Protein AF-A0A1C5X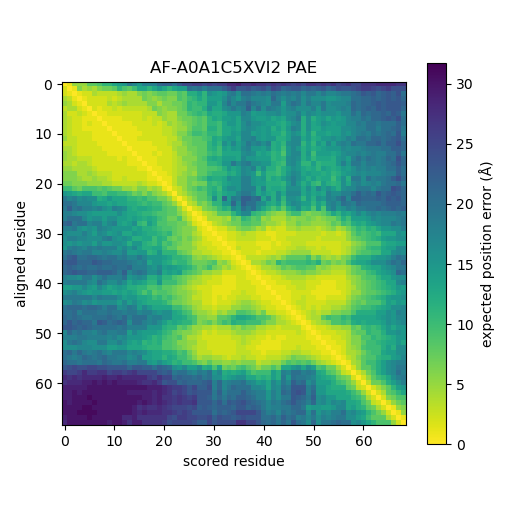VI2-F1 (afdb_monomer)

Solvent-accessible surface area (backbone atoms only — not comparable to full-atom values): 4471 Å² total; per-residue (Å²): 131,58,70,67,59,54,52,53,52,52,52,53,53,51,53,54,51,54,52,60,60,57,68,67,78,61,85,67,77,56,65,46,77,45,81,52,100,95,46,46,34,38,34,46,48,55,100,80,81,49,76,47,75,43,55,65,84,49,86,71,63,89,77,68,78,90,74,81,127

Mean predicted aligned error: 12.21 Å

Radius of gyration: 20.06 Å; Cα contacts (8 Å, |Δi|>4): 54; chains: 1; bounding box: 44×50×32 Å

Nearest PDB structures (foldseek):
  1n5b-assembly2_C  TM=5.535E-01  e=6.412E+00  Yersinia enterocolitica
  5oqm-assembly1_l  TM=3.923E-01  e=5.286E+00  Saccharomyces cerevisiae S288C

Foldseek 3Di:
DDPVVVVVVVVVVVVVVVVVVVVPPPPQPAWDWDDPDNWIWTWHQPPVRDTQIDTPPDPPSVDPDPPPD

Sequence (69 aa):
MNLLIRTLIVSICILFYVSYLHAQTNYYTTTKTFNESGYTYQCDIPPYNLVILYNKSNSSTGKVDEVRT

Structure (mmCIF, N/CA/C/O backbone):
data_AF-A0A1C5XVI2-F1
#
_entry.id   AF-A0A1C5XVI2-F1
#
loop_
_atom_site.group_PDB
_atom_site.id
_atom_site.type_symbol
_atom_site.label_atom_id
_atom_site.label_alt_id
_atom_site.label_comp_id
_atom_site.label_asym_id
_atom_site.label_entity_id
_atom_site.label_seq_id
_atom_site.pdbx_PDB_ins_code
_atom_site.Cartn_x
_atom_site.Cartn_y
_atom_site.Cartn_z
_atom_site.occupancy
_atom_site.B_iso_or_equiv
_atom_site.auth_seq_id
_atom_site.auth_comp_id
_atom_site.auth_asym_id
_ato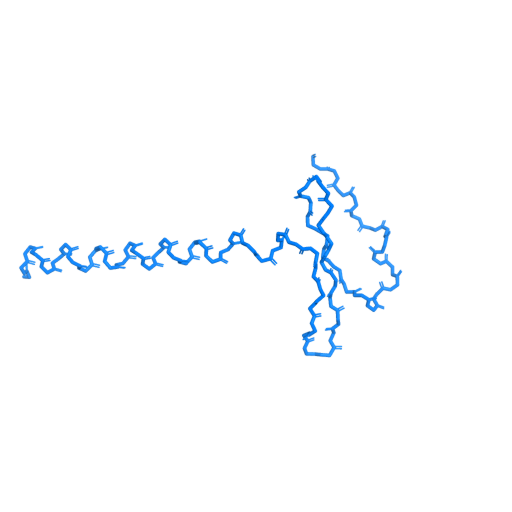m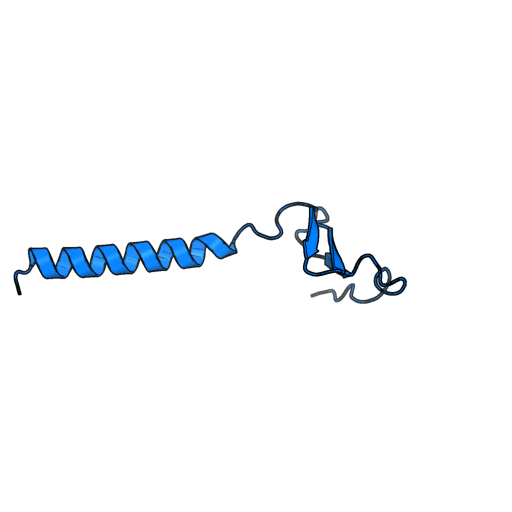_site.auth_atom_id
_atom_site.pdbx_PDB_model_num
ATOM 1 N N . MET A 1 1 ? -31.816 28.048 1.476 1.00 62.81 1 MET A N 1
ATOM 2 C CA . MET A 1 1 ? -30.360 27.869 1.692 1.00 62.81 1 MET A CA 1
ATOM 3 C C . MET A 1 1 ? -29.624 28.905 0.850 1.00 62.81 1 MET A C 1
ATOM 5 O O . MET A 1 1 ? -29.842 28.927 -0.355 1.00 62.81 1 MET A O 1
ATOM 9 N N . ASN A 1 2 ? -28.858 29.808 1.473 1.00 83.06 2 ASN A N 1
ATOM 10 C CA . ASN A 1 2 ? -28.175 30.914 0.784 1.00 83.06 2 ASN A CA 1
ATOM 11 C C . ASN A 1 2 ? -27.233 30.363 -0.305 1.00 83.06 2 ASN A C 1
ATOM 13 O O . ASN A 1 2 ? -26.539 29.376 -0.060 1.00 83.06 2 ASN A O 1
ATOM 17 N N . LEU A 1 3 ? -27.217 30.975 -1.494 1.00 83.31 3 LEU A N 1
ATOM 18 C CA . LEU A 1 3 ? -26.371 30.560 -2.617 1.00 83.31 3 LEU A CA 1
ATOM 19 C C . LEU A 1 3 ? -24.893 30.469 -2.209 1.00 83.31 3 LEU A C 1
ATOM 21 O O . LEU A 1 3 ? -24.232 29.497 -2.558 1.00 83.31 3 LEU A O 1
ATOM 25 N N . LEU A 1 4 ? -24.422 31.400 -1.374 1.00 85.44 4 LEU A N 1
ATOM 26 C CA . LEU A 1 4 ? -23.077 31.361 -0.790 1.00 85.44 4 LEU A CA 1
ATOM 27 C C . LEU A 1 4 ? -22.825 30.086 0.025 1.00 85.44 4 LEU A C 1
ATOM 29 O O . LEU A 1 4 ? -21.804 29.429 -0.145 1.00 85.44 4 LEU A O 1
ATOM 33 N N . ILE A 1 5 ? -23.781 29.699 0.870 1.00 86.00 5 ILE A N 1
ATOM 34 C CA . ILE A 1 5 ? -23.674 28.509 1.725 1.00 86.00 5 ILE A CA 1
ATOM 35 C C . ILE A 1 5 ? -23.663 27.232 0.872 1.00 86.00 5 ILE A C 1
ATOM 37 O O . ILE A 1 5 ? -22.908 26.308 1.157 1.00 86.00 5 ILE A O 1
ATOM 41 N N . ARG A 1 6 ? -24.442 27.189 -0.217 1.00 86.88 6 ARG A N 1
ATOM 42 C CA . ARG A 1 6 ? -24.455 26.050 -1.156 1.00 86.88 6 ARG A CA 1
ATOM 43 C C . ARG A 1 6 ? -23.106 25.870 -1.843 1.00 86.88 6 ARG A C 1
ATOM 45 O O . ARG A 1 6 ? -22.601 24.754 -1.901 1.00 86.88 6 ARG A O 1
ATOM 52 N N . THR A 1 7 ? -22.529 26.962 -2.336 1.00 88.38 7 THR A N 1
ATOM 53 C CA . THR A 1 7 ? -21.236 26.935 -3.025 1.00 88.38 7 THR A CA 1
ATOM 54 C C . THR A 1 7 ? -20.102 26.533 -2.081 1.00 88.38 7 THR A C 1
ATOM 56 O O . THR A 1 7 ? -19.251 25.741 -2.475 1.00 88.38 7 THR A O 1
ATOM 59 N N . LEU A 1 8 ? -20.124 27.003 -0.827 1.00 93.38 8 LEU A N 1
ATOM 60 C CA . LEU A 1 8 ? -19.135 26.621 0.189 1.00 93.38 8 LEU A CA 1
ATOM 61 C C . LEU A 1 8 ? -19.186 25.128 0.540 1.00 93.38 8 LEU A C 1
ATOM 63 O O . LEU A 1 8 ? -18.147 24.498 0.695 1.00 93.38 8 LEU A O 1
ATOM 67 N N . ILE A 1 9 ? -20.377 24.536 0.643 1.00 93.50 9 ILE A N 1
ATOM 68 C CA . ILE A 1 9 ? -20.501 23.097 0.926 1.00 93.50 9 ILE A CA 1
ATOM 69 C C . ILE A 1 9 ? -19.918 22.274 -0.231 1.00 93.50 9 ILE A C 1
ATOM 71 O O . ILE A 1 9 ? -19.139 21.351 -0.002 1.00 93.50 9 ILE A O 1
ATOM 75 N N . VAL A 1 10 ? -20.247 22.633 -1.476 1.00 93.56 10 VAL A N 1
ATOM 76 C CA . VAL A 1 10 ? -19.752 21.919 -2.664 1.00 93.56 10 VAL A CA 1
ATOM 77 C C . VAL A 1 10 ? -18.231 22.030 -2.791 1.00 93.56 10 VAL A C 1
ATOM 79 O O . VAL A 1 10 ? -17.578 21.029 -3.085 1.00 93.56 10 VAL A O 1
ATOM 82 N N . SER A 1 11 ? -17.647 23.204 -2.534 1.00 92.12 11 SER A N 1
ATOM 83 C CA . SER A 1 11 ? -16.191 23.371 -2.600 1.00 92.12 11 SER A CA 1
ATOM 84 C C . SER A 1 11 ? -15.468 22.524 -1.552 1.00 92.12 11 SER A C 1
ATOM 86 O O . SER A 1 11 ? -14.482 21.869 -1.881 1.00 92.12 11 SER A O 1
ATOM 88 N N . ILE A 1 12 ? -15.991 22.454 -0.326 1.00 94.31 12 ILE A N 1
ATOM 89 C CA . ILE A 1 12 ? -15.444 21.600 0.735 1.00 94.31 12 ILE A CA 1
ATOM 90 C C . ILE A 1 12 ? -15.505 20.118 0.330 1.00 94.31 12 ILE A C 1
ATOM 92 O O . ILE A 1 12 ? -14.507 19.411 0.461 1.00 94.31 12 ILE A O 1
ATOM 96 N N . CYS A 1 13 ? -16.629 19.648 -0.222 1.00 93.50 13 CYS A N 1
ATOM 97 C CA . CYS A 1 13 ? -16.755 18.266 -0.699 1.00 93.50 13 CYS A CA 1
ATOM 98 C C . CYS A 1 13 ? -15.733 17.924 -1.796 1.00 93.50 13 CYS A C 1
ATOM 100 O O . CYS A 1 13 ? -15.123 16.855 -1.752 1.00 93.50 13 CYS A O 1
ATOM 102 N N . ILE A 1 14 ? -15.510 18.830 -2.755 1.00 93.25 14 ILE A N 1
ATOM 103 C CA . ILE A 1 14 ? -14.520 18.630 -3.824 1.00 93.25 14 ILE A CA 1
ATOM 104 C C . ILE A 1 14 ? -13.098 18.575 -3.251 1.00 93.25 14 ILE A C 1
ATOM 106 O O . ILE A 1 14 ? -12.313 17.721 -3.660 1.00 93.25 14 ILE A O 1
ATOM 110 N N . LEU A 1 15 ? -12.766 19.429 -2.279 1.00 90.94 15 LEU A N 1
ATOM 111 C CA . LEU A 1 15 ? -11.445 19.429 -1.641 1.00 90.94 15 LEU A CA 1
ATOM 112 C C . LEU A 1 15 ? -11.143 18.100 -0.933 1.00 90.94 15 LEU A C 1
ATOM 114 O O . LEU A 1 15 ? -10.044 17.569 -1.089 1.00 90.94 15 LEU A O 1
ATOM 118 N N . PHE A 1 16 ? -12.114 17.534 -0.207 1.00 87.69 16 PHE A N 1
ATOM 119 C CA . PHE A 1 16 ? -11.964 16.215 0.421 1.00 87.69 16 PHE A CA 1
ATOM 120 C C . PHE A 1 16 ? -11.843 15.076 -0.598 1.00 87.69 16 PHE A C 1
ATOM 122 O O . PHE A 1 16 ? -11.091 14.128 -0.384 1.00 87.69 16 PHE A O 1
ATOM 129 N N . TYR A 1 17 ? -12.554 15.166 -1.721 1.00 86.88 17 TYR A N 1
ATOM 130 C CA . TYR A 1 17 ? -12.463 14.165 -2.780 1.00 86.88 17 TYR A CA 1
ATOM 131 C C . TYR A 1 17 ? -11.075 14.151 -3.441 1.00 86.88 17 TYR A C 1
ATOM 133 O O . TYR A 1 17 ? -10.474 13.092 -3.617 1.00 86.88 17 TYR A O 1
ATOM 141 N N . VAL A 1 18 ? -10.525 15.329 -3.754 1.00 85.50 18 VAL A N 1
ATOM 142 C CA . VAL A 1 18 ? -9.189 15.453 -4.361 1.00 85.50 18 VAL A CA 1
ATOM 143 C C . VAL A 1 18 ? -8.088 14.997 -3.400 1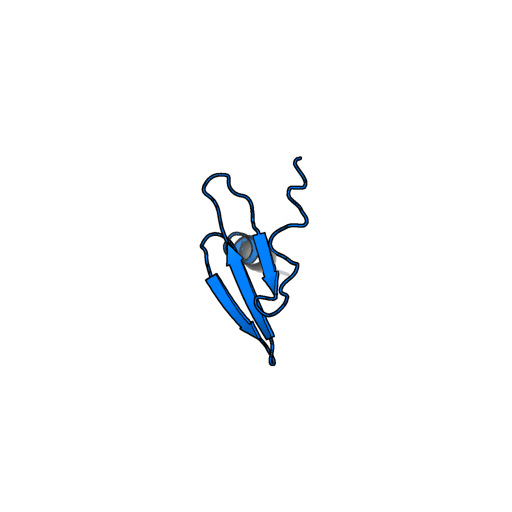.00 85.50 18 VAL A C 1
ATOM 145 O O . VAL A 1 18 ? -7.155 14.317 -3.826 1.00 85.50 18 VAL A O 1
ATOM 148 N N . SER A 1 19 ? -8.191 15.316 -2.106 1.00 80.06 19 SER A N 1
ATOM 149 C CA . SER A 1 19 ? -7.202 14.869 -1.116 1.00 80.06 19 SER A CA 1
ATOM 150 C C . SER A 1 19 ? -7.230 13.354 -0.896 1.00 80.06 19 SER A C 1
ATOM 152 O O . SER A 1 19 ? -6.165 12.746 -0.782 1.00 80.06 19 SER A O 1
ATOM 154 N N . TYR A 1 20 ? -8.413 12.731 -0.925 1.00 76.94 20 TYR A N 1
ATOM 155 C CA . TYR A 1 20 ? -8.553 11.273 -0.883 1.00 76.94 20 TYR A CA 1
ATOM 156 C C . TYR A 1 20 ? -7.857 10.593 -2.071 1.00 76.94 20 TYR A C 1
ATOM 158 O O . TYR A 1 20 ? -7.092 9.652 -1.874 1.00 76.94 20 TYR A O 1
ATOM 166 N N . LEU A 1 21 ? -8.049 11.106 -3.292 1.00 72.50 21 LEU A N 1
ATOM 167 C CA . LEU A 1 21 ? -7.365 10.583 -4.481 1.00 72.50 21 LEU A CA 1
ATOM 168 C C . LEU A 1 21 ? -5.841 10.788 -4.419 1.00 72.50 21 LEU A C 1
ATOM 170 O O . LEU A 1 21 ? -5.080 9.922 -4.848 1.00 72.50 21 LEU A O 1
ATOM 174 N N . HIS A 1 22 ? -5.374 11.910 -3.862 1.00 65.12 22 HIS A N 1
ATOM 175 C CA . HIS A 1 22 ? -3.942 12.215 -3.774 1.00 65.12 22 HIS A CA 1
ATOM 176 C C . HIS A 1 22 ? -3.186 11.326 -2.771 1.00 65.12 22 HIS A C 1
ATOM 178 O O . HIS A 1 22 ? -2.000 11.058 -2.956 1.00 65.12 22 HIS A O 1
ATOM 184 N N . ALA A 1 23 ? -3.858 10.801 -1.740 1.00 59.25 23 ALA A N 1
ATOM 185 C CA . ALA A 1 23 ? -3.240 9.875 -0.786 1.00 59.25 23 ALA A CA 1
ATOM 186 C C . ALA A 1 23 ? -2.769 8.556 -1.438 1.00 59.25 23 ALA A C 1
ATOM 188 O O . ALA A 1 23 ? -1.925 7.857 -0.875 1.00 59.25 23 ALA A O 1
ATOM 189 N N . GLN A 1 24 ? -3.268 8.223 -2.634 1.00 55.75 24 GLN A N 1
ATOM 190 C CA . GLN A 1 24 ? -2.945 6.974 -3.321 1.00 55.75 24 GLN A CA 1
ATOM 191 C C . GLN A 1 24 ? -1.636 7.023 -4.132 1.00 55.75 24 GLN A C 1
ATOM 193 O O . GLN A 1 24 ? -1.089 5.973 -4.460 1.00 55.75 24 GLN A O 1
ATOM 198 N N . THR A 1 25 ? -1.076 8.195 -4.447 1.00 56.12 25 THR A N 1
ATOM 199 C CA . THR A 1 25 ? -0.024 8.274 -5.483 1.00 56.12 25 THR A CA 1
ATOM 200 C C . THR A 1 25 ? 1.403 7.989 -5.004 1.00 56.12 25 THR A C 1
ATOM 202 O O . THR A 1 25 ? 2.321 8.070 -5.811 1.00 56.12 25 THR A O 1
ATOM 205 N N . ASN A 1 26 ? 1.634 7.684 -3.720 1.00 58.22 26 ASN A N 1
ATOM 206 C CA . ASN A 1 26 ? 2.998 7.683 -3.163 1.00 58.22 26 ASN A CA 1
ATOM 207 C C . ASN A 1 26 ? 3.350 6.522 -2.218 1.00 58.22 26 ASN A C 1
ATOM 209 O O . ASN A 1 26 ? 4.411 6.549 -1.601 1.00 58.22 26 ASN A O 1
ATOM 213 N N . TYR A 1 27 ? 2.508 5.495 -2.082 1.00 59.41 2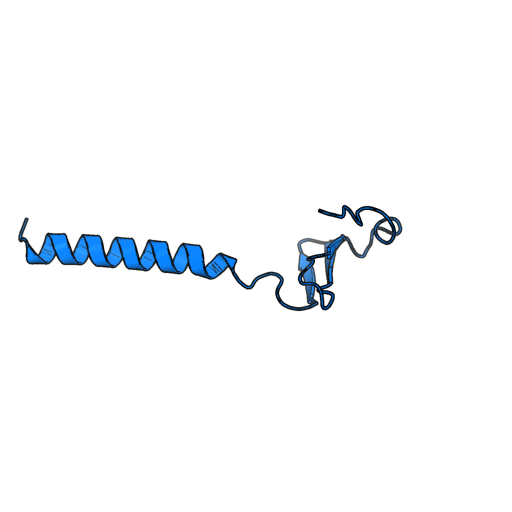7 TYR A N 1
ATOM 214 C CA . TYR A 1 27 ? 2.798 4.414 -1.125 1.00 59.41 27 TYR A CA 1
ATOM 215 C C . TYR A 1 27 ? 3.967 3.503 -1.539 1.00 59.41 27 TYR A C 1
ATOM 217 O O . TYR A 1 27 ? 4.614 2.917 -0.672 1.00 59.41 27 TYR A O 1
ATOM 225 N N . TYR A 1 28 ? 4.262 3.427 -2.839 1.00 69.06 28 TYR A N 1
ATOM 226 C CA . TYR A 1 28 ? 5.242 2.506 -3.423 1.00 69.06 28 TYR A CA 1
ATOM 227 C C . TYR A 1 28 ? 6.186 3.217 -4.404 1.00 69.06 28 TYR A C 1
ATOM 229 O O . TYR A 1 28 ? 6.492 2.703 -5.470 1.00 69.06 28 TYR A O 1
ATOM 237 N N . THR A 1 29 ? 6.602 4.446 -4.099 1.00 73.12 29 THR A N 1
ATOM 238 C CA . THR A 1 29 ? 7.531 5.205 -4.962 1.00 73.12 29 THR A CA 1
ATOM 239 C C . THR A 1 29 ? 8.995 4.948 -4.632 1.00 73.12 29 THR A C 1
ATOM 241 O O . THR A 1 29 ? 9.876 5.279 -5.420 1.00 73.12 29 THR A O 1
ATOM 244 N N . THR A 1 30 ? 9.271 4.349 -3.476 1.00 81.75 30 THR A N 1
ATOM 245 C CA 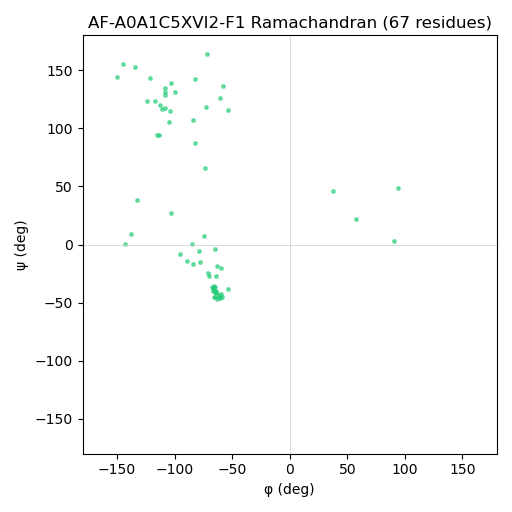. THR A 1 30 ? 10.618 4.021 -3.019 1.00 81.75 30 THR A CA 1
ATOM 246 C C . THR A 1 30 ? 10.670 2.606 -2.468 1.00 81.75 30 THR A C 1
ATOM 248 O O . THR A 1 30 ? 9.677 2.074 -1.965 1.00 81.75 30 THR A O 1
ATOM 251 N N . THR A 1 31 ? 11.851 1.994 -2.550 1.00 86.62 31 THR A N 1
ATOM 252 C CA . THR A 1 31 ? 12.110 0.714 -1.894 1.00 86.62 31 THR A CA 1
ATOM 253 C C . THR A 1 31 ? 11.931 0.860 -0.386 1.00 86.62 31 THR A C 1
ATOM 255 O O . THR A 1 31 ? 12.546 1.728 0.240 1.00 86.62 31 THR A O 1
ATOM 258 N N . LYS A 1 32 ? 11.093 0.008 0.208 1.00 87.31 32 LYS A N 1
ATOM 259 C CA . LYS A 1 32 ? 10.733 0.085 1.626 1.00 87.31 32 LYS A CA 1
ATOM 260 C C . LYS A 1 32 ? 10.406 -1.288 2.202 1.00 87.31 32 LYS A C 1
ATOM 262 O O . LYS A 1 32 ? 9.780 -2.123 1.558 1.00 87.31 32 LYS A O 1
ATOM 267 N N . THR A 1 33 ? 10.780 -1.486 3.462 1.00 88.25 33 THR A N 1
ATOM 268 C CA . THR A 1 33 ? 10.357 -2.634 4.268 1.00 88.25 33 THR A CA 1
ATOM 269 C C . THR A 1 33 ? 9.214 -2.222 5.197 1.00 88.25 33 THR A C 1
ATOM 271 O O . THR A 1 33 ? 9.316 -1.215 5.902 1.00 88.25 33 THR A O 1
ATOM 274 N N . PHE A 1 34 ? 8.139 -3.005 5.218 1.00 86.88 34 PHE A N 1
ATOM 275 C CA . PHE A 1 34 ? 6.985 -2.830 6.099 1.00 86.88 34 PHE A CA 1
ATOM 276 C C . PHE A 1 34 ? 6.979 -3.936 7.159 1.00 86.88 34 PHE A C 1
ATOM 278 O O . PHE A 1 34 ? 7.186 -5.104 6.831 1.00 86.88 34 PHE A O 1
ATOM 285 N N . ASN A 1 35 ? 6.748 -3.573 8.421 1.00 87.69 35 ASN A N 1
ATOM 286 C CA . ASN A 1 35 ? 6.663 -4.513 9.538 1.00 87.69 35 ASN A CA 1
ATOM 287 C C . ASN A 1 35 ? 5.240 -4.464 10.097 1.00 87.69 35 ASN A C 1
ATOM 289 O O . ASN A 1 35 ? 4.930 -3.607 10.920 1.00 87.69 35 ASN A O 1
ATOM 293 N N . GLU A 1 36 ? 4.388 -5.369 9.627 1.00 82.00 36 GLU A N 1
ATOM 294 C CA . GLU A 1 36 ? 2.952 -5.380 9.913 1.00 82.00 36 GLU A CA 1
ATOM 295 C C . GLU A 1 36 ? 2.591 -6.654 10.670 1.00 82.00 36 GLU A C 1
ATOM 297 O O . GLU A 1 36 ? 2.852 -7.748 10.179 1.00 82.00 36 GLU A O 1
ATOM 302 N N . SER A 1 37 ? 1.984 -6.531 11.853 1.00 79.69 37 SER A N 1
ATOM 303 C CA . SER A 1 37 ? 1.331 -7.625 12.600 1.00 79.69 37 SER A CA 1
ATOM 304 C C . SER A 1 37 ? 2.014 -9.007 12.535 1.00 79.69 37 SER A C 1
ATOM 306 O O . SER A 1 37 ? 1.351 -10.022 12.336 1.00 79.69 37 SER A O 1
ATOM 308 N N . GLY A 1 38 ? 3.340 -9.060 12.713 1.00 81.12 38 GLY A N 1
ATOM 309 C CA . GLY A 1 38 ? 4.117 -10.312 12.732 1.00 81.12 38 GLY A CA 1
ATOM 310 C C . GLY A 1 38 ? 4.676 -10.774 11.380 1.00 81.12 38 GLY A C 1
ATOM 311 O O . GLY A 1 38 ? 5.333 -11.811 11.323 1.00 81.12 38 GLY A O 1
ATOM 312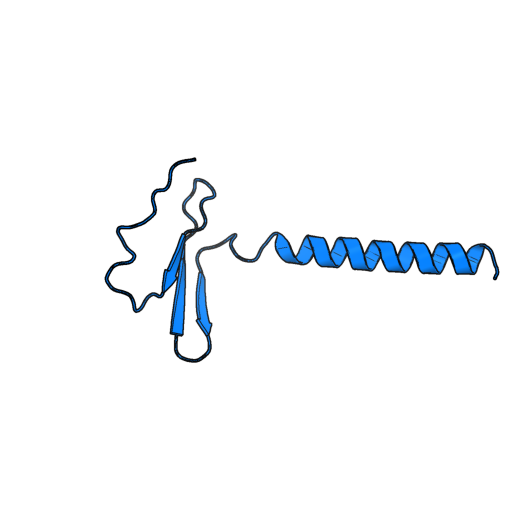 N N . TYR A 1 39 ? 4.477 -10.000 10.314 1.00 79.50 39 TYR A N 1
ATOM 313 C CA . TYR A 1 39 ? 5.024 -10.239 8.982 1.00 79.50 39 TYR A CA 1
ATOM 314 C C . TYR A 1 39 ? 5.889 -9.068 8.518 1.00 79.50 39 TYR A C 1
ATOM 316 O O . TYR A 1 39 ? 5.586 -7.897 8.749 1.00 79.50 39 TYR A O 1
ATOM 324 N N . THR A 1 40 ? 6.963 -9.397 7.805 1.00 87.62 40 THR A N 1
ATOM 325 C CA . THR A 1 40 ? 7.830 -8.408 7.166 1.00 87.62 40 THR A CA 1
ATOM 326 C C . THR A 1 40 ? 7.616 -8.462 5.663 1.00 87.62 40 THR A C 1
ATOM 328 O O . THR A 1 40 ? 7.901 -9.476 5.027 1.00 87.62 40 THR A O 1
ATOM 331 N N . TYR A 1 41 ? 7.144 -7.365 5.084 1.00 85.69 41 TYR A N 1
ATOM 332 C CA . TYR A 1 41 ? 6.994 -7.212 3.641 1.00 85.69 41 TYR A CA 1
ATOM 333 C C . TYR A 1 41 ? 8.118 -6.349 3.083 1.00 85.69 41 TYR A C 1
ATOM 335 O O . TYR A 1 41 ? 8.499 -5.343 3.682 1.00 85.69 41 TYR A O 1
ATOM 343 N N . GLN A 1 42 ? 8.641 -6.739 1.928 1.00 87.81 42 GLN A N 1
ATOM 344 C CA . GLN A 1 42 ? 9.590 -5.957 1.155 1.00 87.81 42 GLN A CA 1
ATOM 345 C C . GLN A 1 42 ? 8.883 -5.426 -0.090 1.00 87.81 42 GLN A C 1
ATOM 347 O O . GLN A 1 42 ? 8.239 -6.184 -0.813 1.00 87.81 42 GLN A O 1
ATOM 352 N N . CYS A 1 43 ? 8.999 -4.122 -0.310 1.00 87.06 43 CYS A N 1
ATOM 353 C CA . CYS A 1 43 ? 8.624 -3.459 -1.545 1.00 87.06 43 CYS A CA 1
ATOM 354 C C . CYS A 1 43 ? 9.895 -2.973 -2.229 1.00 87.06 43 CYS A C 1
ATOM 356 O O . CYS A 1 43 ? 10.568 -2.100 -1.681 1.00 87.06 43 CYS A O 1
ATOM 358 N N . ASP A 1 44 ? 10.192 -3.494 -3.412 1.00 87.12 44 ASP A N 1
ATOM 359 C CA . ASP A 1 44 ? 11.308 -3.049 -4.239 1.00 87.12 44 ASP A CA 1
ATOM 360 C C . ASP A 1 44 ? 10.783 -2.293 -5.459 1.00 87.12 44 ASP A C 1
ATOM 362 O O . ASP A 1 44 ? 9.874 -2.764 -6.147 1.00 87.12 44 ASP A O 1
ATOM 366 N N . ILE A 1 45 ? 11.364 -1.117 -5.714 1.00 84.44 45 ILE A N 1
ATOM 367 C CA . ILE A 1 45 ? 11.024 -0.246 -6.844 1.00 84.44 45 ILE A CA 1
ATOM 368 C C . ILE A 1 45 ? 12.236 -0.186 -7.781 1.00 84.44 45 ILE A C 1
ATOM 370 O O . ILE A 1 45 ? 13.161 0.597 -7.544 1.00 84.44 45 ILE A O 1
ATOM 374 N N . PRO A 1 46 ? 12.293 -1.035 -8.822 1.00 81.06 46 PRO A N 1
ATOM 375 C CA . PRO A 1 46 ? 13.322 -0.953 -9.836 1.00 81.06 46 PRO A CA 1
ATOM 376 C C . PRO A 1 46 ? 13.099 0.278 -10.737 1.00 81.06 46 PRO A C 1
ATOM 378 O O . PRO A 1 46 ? 12.002 0.838 -10.790 1.00 81.06 46 PRO A O 1
ATOM 381 N N . PRO A 1 47 ? 14.118 0.696 -11.507 1.00 78.62 47 PRO A N 1
ATOM 382 C CA . PRO A 1 47 ? 14.100 1.948 -12.275 1.00 78.62 47 PRO A CA 1
ATOM 383 C C . PRO A 1 47 ? 13.052 2.021 -13.403 1.00 78.62 47 PRO A C 1
ATOM 385 O O . PRO A 1 47 ? 12.923 3.060 -14.041 1.00 78.62 47 PRO A O 1
ATOM 388 N N . TYR A 1 48 ? 12.307 0.943 -13.664 1.00 78.81 48 TYR A N 1
ATOM 389 C CA . TYR A 1 48 ? 11.276 0.856 -14.701 1.00 78.81 48 TYR A CA 1
ATOM 390 C C . TYR A 1 48 ? 9.835 0.945 -14.152 1.00 78.81 48 TYR A C 1
ATOM 392 O O . TYR A 1 48 ? 8.907 0.442 -14.777 1.00 78.81 48 TYR A O 1
ATOM 400 N N . ASN A 1 49 ? 9.637 1.611 -13.004 1.00 71.31 49 ASN A N 1
ATOM 401 C CA . ASN A 1 49 ? 8.330 1.899 -12.380 1.00 71.31 49 ASN A CA 1
ATOM 402 C C . ASN A 1 49 ? 7.460 0.667 -12.059 1.00 71.31 49 ASN A C 1
ATOM 404 O O . ASN A 1 49 ? 6.243 0.787 -11.914 1.00 71.31 49 ASN A O 1
ATOM 408 N N . LEU A 1 50 ? 8.066 -0.514 -11.925 1.00 80.00 50 LEU A N 1
ATOM 409 C CA . LEU A 1 50 ? 7.374 -1.698 -11.421 1.00 80.00 50 LEU A CA 1
ATOM 410 C C . LEU A 1 50 ? 7.349 -1.671 -9.888 1.00 80.00 50 LEU A C 1
ATOM 412 O O . LEU A 1 50 ? 8.325 -1.290 -9.253 1.00 80.00 50 LEU A O 1
ATOM 416 N N . VAL A 1 51 ? 6.250 -2.110 -9.283 1.00 84.44 51 VAL A N 1
ATOM 417 C CA . VAL A 1 51 ? 6.181 -2.318 -7.833 1.00 84.44 51 VAL A CA 1
ATOM 418 C C . VAL A 1 51 ? 6.272 -3.811 -7.562 1.00 84.44 51 VAL A C 1
ATOM 420 O O . VAL A 1 51 ? 5.368 -4.554 -7.940 1.00 84.44 51 VAL A O 1
ATOM 423 N N . ILE A 1 52 ? 7.341 -4.252 -6.899 1.00 85.38 52 ILE A N 1
ATOM 424 C CA . ILE A 1 52 ? 7.500 -5.648 -6.479 1.00 85.38 52 ILE A CA 1
ATOM 425 C C . ILE A 1 52 ? 7.254 -5.715 -4.974 1.00 85.38 52 ILE A C 1
ATOM 427 O O . ILE A 1 52 ? 8.102 -5.292 -4.193 1.00 85.38 52 ILE A O 1
ATOM 431 N N . LEU A 1 53 ? 6.095 -6.234 -4.559 1.00 85.69 53 LEU A N 1
ATOM 432 C CA . LEU A 1 53 ? 5.720 -6.380 -3.150 1.00 85.69 53 LEU A CA 1
ATOM 433 C C . LEU A 1 53 ? 5.639 -7.858 -2.773 1.00 85.69 53 LEU A C 1
ATOM 435 O O . LEU A 1 53 ? 4.826 -8.600 -3.318 1.00 85.69 53 LEU A O 1
ATOM 439 N N . TYR A 1 54 ? 6.447 -8.279 -1.803 1.00 83.12 54 TYR A N 1
ATOM 440 C CA . TYR A 1 54 ? 6.494 -9.671 -1.372 1.00 83.12 54 TYR A CA 1
ATOM 441 C C . TYR A 1 54 ? 6.730 -9.818 0.128 1.00 83.12 54 TYR A C 1
ATOM 443 O O . TYR A 1 54 ? 7.302 -8.953 0.791 1.00 83.12 54 TYR A O 1
ATOM 451 N N . ASN A 1 55 ? 6.292 -10.947 0.685 1.00 85.44 55 ASN A N 1
ATOM 452 C CA . ASN A 1 55 ? 6.623 -11.310 2.056 1.00 85.44 55 ASN A CA 1
ATOM 453 C C . ASN A 1 55 ? 8.098 -11.731 2.115 1.00 85.44 55 ASN A C 1
ATOM 455 O O . ASN A 1 55 ? 8.496 -12.713 1.485 1.00 85.44 55 ASN A O 1
ATOM 459 N N . LYS A 1 56 ? 8.907 -11.009 2.890 1.00 81.75 56 LYS A N 1
ATOM 460 C CA . LYS A 1 56 ? 10.355 -11.221 2.997 1.00 81.75 56 LYS A CA 1
ATOM 461 C C . LYS A 1 56 ? 10.709 -12.589 3.587 1.00 81.75 56 LYS A C 1
ATOM 463 O O . LYS A 1 56 ? 11.771 -13.125 3.288 1.00 81.75 56 LYS A O 1
ATOM 468 N N . SER A 1 57 ? 9.826 -13.160 4.405 1.00 79.00 57 SER A N 1
ATOM 469 C CA . SER A 1 57 ? 9.993 -14.489 5.001 1.00 79.00 57 SER A CA 1
ATOM 470 C C . SER A 1 57 ? 9.674 -15.627 4.028 1.00 79.00 57 SER A C 1
ATOM 472 O O . SER A 1 57 ? 10.027 -16.774 4.297 1.00 79.00 57 SER A O 1
ATOM 474 N N . ASN A 1 58 ? 9.017 -15.342 2.901 1.00 68.00 58 ASN A N 1
ATOM 475 C CA . ASN A 1 58 ? 8.729 -16.353 1.896 1.00 68.00 58 ASN A CA 1
ATOM 476 C C . ASN A 1 58 ? 9.939 -1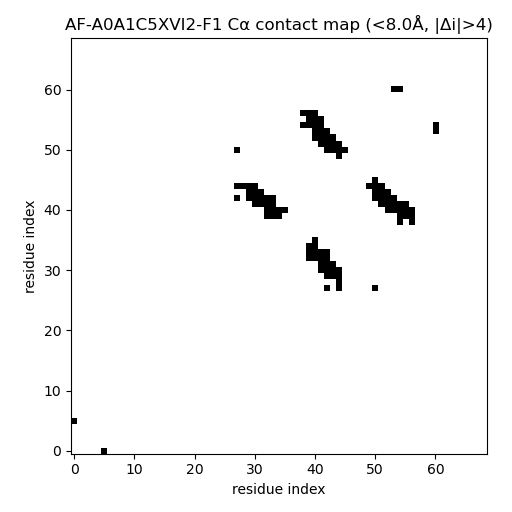6.533 0.960 1.00 68.00 58 ASN A C 1
ATOM 478 O O . ASN A 1 58 ? 10.222 -15.703 0.096 1.00 68.00 58 ASN A O 1
ATOM 482 N N . SER A 1 59 ? 10.639 -17.657 1.130 1.00 58.56 59 SER A N 1
ATOM 483 C CA . SER A 1 59 ? 11.831 -18.067 0.365 1.00 58.56 59 SER A CA 1
ATOM 484 C C . SER A 1 59 ? 11.583 -18.210 -1.152 1.00 58.56 59 SER A C 1
ATOM 486 O O . SER A 1 59 ? 12.516 -18.119 -1.947 1.00 58.56 59 SER A O 1
ATOM 488 N N . SER A 1 60 ? 10.323 -18.371 -1.581 1.00 59.94 60 SER A N 1
ATOM 489 C CA . SER A 1 60 ? 9.982 -18.657 -2.988 1.00 59.94 60 SER A CA 1
ATOM 490 C C . SER A 1 60 ? 9.626 -17.429 -3.838 1.00 59.94 60 SER A C 1
ATOM 492 O O . SER A 1 60 ? 9.490 -17.550 -5.053 1.00 59.94 60 SER A O 1
ATOM 494 N N . THR A 1 61 ? 9.492 -16.239 -3.244 1.00 52.34 61 THR A N 1
ATOM 495 C CA . THR A 1 61 ? 8.990 -15.039 -3.952 1.00 52.34 61 THR A CA 1
ATOM 496 C C . THR A 1 61 ? 10.022 -14.340 -4.840 1.00 52.34 61 THR A C 1
ATOM 498 O O . THR A 1 61 ? 9.671 -13.446 -5.595 1.00 52.34 61 THR A O 1
ATOM 501 N N . GLY A 1 62 ? 11.285 -14.776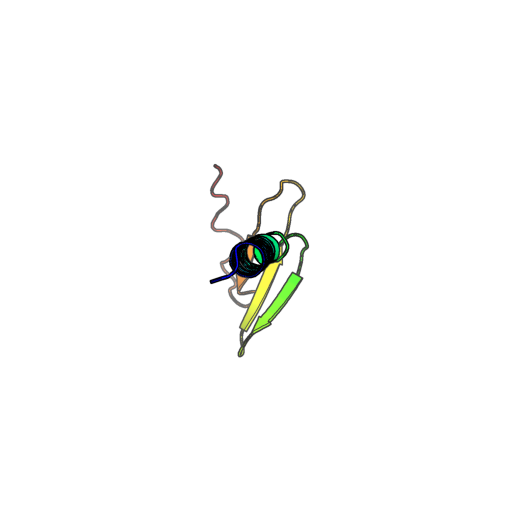 -4.827 1.00 50.59 62 GLY A N 1
ATOM 502 C CA . GLY A 1 62 ? 12.319 -14.248 -5.724 1.00 50.59 62 GLY A CA 1
ATOM 503 C C . GLY A 1 62 ? 12.226 -14.716 -7.186 1.00 50.59 62 GLY A C 1
ATOM 504 O O . GLY A 1 62 ? 13.174 -14.482 -7.930 1.00 50.59 62 GLY A O 1
ATOM 505 N N . LYS A 1 63 ? 11.168 -15.438 -7.599 1.00 50.88 63 LYS A N 1
ATOM 506 C CA . LYS A 1 63 ? 11.095 -16.071 -8.936 1.00 50.88 63 LYS A CA 1
ATOM 507 C C . LYS A 1 63 ? 9.730 -16.083 -9.627 1.00 50.88 63 LYS A C 1
ATOM 509 O O . LYS A 1 63 ? 9.640 -16.631 -10.722 1.00 50.88 63 LYS A O 1
ATOM 514 N N . VAL A 1 64 ? 8.680 -15.536 -9.027 1.00 52.53 64 VAL A N 1
ATOM 515 C CA . VAL A 1 64 ? 7.329 -15.627 -9.595 1.00 52.53 64 VAL A CA 1
ATOM 516 C C . VAL A 1 64 ? 6.799 -14.208 -9.747 1.00 52.53 64 VAL A C 1
ATOM 518 O O . VAL A 1 64 ? 6.803 -13.454 -8.783 1.00 52.53 64 VAL A O 1
ATOM 521 N N . ASP A 1 65 ? 6.415 -13.873 -10.976 1.00 47.97 65 ASP A N 1
ATOM 522 C CA . ASP A 1 65 ? 5.794 -12.621 -11.422 1.00 47.97 65 ASP A CA 1
ATOM 523 C C . ASP A 1 65 ? 6.718 -11.512 -11.964 1.00 47.97 65 ASP A C 1
ATOM 525 O O . ASP A 1 65 ? 6.526 -10.325 -11.722 1.00 47.97 65 ASP A O 1
ATOM 529 N N . GLU A 1 66 ? 7.627 -11.887 -12.874 1.00 53.31 66 GLU A N 1
ATOM 530 C CA . GLU A 1 66 ? 7.881 -11.063 -14.071 1.00 53.31 66 GLU A CA 1
ATOM 531 C C . GLU A 1 66 ? 6.684 -11.226 -15.034 1.00 53.31 66 GLU A C 1
ATOM 533 O O . GLU A 1 66 ? 6.790 -11.823 -16.106 1.00 53.31 66 GLU A O 1
ATOM 538 N N . VAL A 1 67 ? 5.491 -10.762 -14.642 1.00 43.78 67 VAL A N 1
ATOM 539 C CA . VAL A 1 67 ? 4.368 -10.662 -15.589 1.00 43.78 67 VAL A CA 1
ATOM 540 C C . VAL A 1 67 ? 4.554 -9.368 -16.368 1.00 43.78 67 VAL A C 1
ATOM 542 O O . VAL A 1 67 ? 4.075 -8.298 -15.997 1.00 43.78 67 VAL A O 1
ATOM 545 N N . ARG A 1 68 ? 5.319 -9.489 -17.452 1.00 38.19 68 ARG A N 1
ATOM 546 C CA . ARG A 1 68 ? 5.457 -8.483 -18.504 1.00 38.19 68 ARG A CA 1
ATOM 547 C C . ARG A 1 68 ? 4.064 -8.115 -19.025 1.00 38.19 68 ARG A C 1
ATOM 549 O O . ARG A 1 68 ? 3.379 -8.972 -19.581 1.00 38.19 68 ARG A O 1
ATOM 556 N N . THR A 1 69 ? 3.658 -6.863 -18.825 1.00 39.69 69 THR A N 1
ATOM 557 C CA . THR A 1 69 ? 2.560 -6.244 -19.588 1.00 39.69 69 THR A CA 1
ATOM 558 C C . THR A 1 69 ? 3.142 -5.560 -20.816 1.00 39.69 69 THR A C 1
ATOM 560 O O . THR A 1 69 ? 4.285 -5.054 -20.710 1.00 39.69 69 THR A O 1
#

Secondary structure (DSSP, 8-state):
--HHHHHHHHHHHHHHHHHHHHTTTTTTSS-EEEEETTEEEEEE--TTS--EEEETT-TTTTSS-----

pLDDT: mean 76.19, std 14.92, range [38.19, 94.31]